Protein AF-A0A836XD04-F1 (afdb_monomer_lite)

Secondary structure (DSSP, 8-state):
--------SS-TTS---TTSTTTSS--EEEEEEEETTEEEEEEE-HHHHTS-EEEEE--

Radius of gyration: 12.73 Å; chains: 1; bounding box: 30×35×23 Å

Foldseek 3Di:
DDDDPLDAPPPPPDDFDCVDVQQNRHWDDWDWDQDPVFIKIKTAGPPRNPSHIDIDTDD

Sequence (59 aa):
MGSAPVGGDGNLSLIPDPENEWESQMVEYPSILEEAGGRRLFYCGNVYGKTGIGTATTA

pLDDT: mean 84.39, std 16.65, range [39.81, 97.12]

Structure (mmCIF, N/CA/C/O backbone):
data_AF-A0A836XD04-F1
#
_entry.id   AF-A0A836XD04-F1
#
loop_
_atom_site.group_PDB
_atom_site.id
_atom_site.type_symbol
_atom_site.label_atom_id
_atom_site.label_alt_id
_atom_site.label_comp_id
_atom_site.label_asym_id
_atom_site.label_entity_id
_atom_site.label_seq_id
_atom_site.pdbx_PDB_ins_code
_atom_site.Cartn_x
_atom_site.Cartn_y
_atom_site.Cartn_z
_atom_site.occupancy
_atom_site.B_iso_or_equiv
_atom_site.auth_seq_id
_atom_site.auth_comp_id
_atom_site.auth_asym_id
_atom_site.auth_atom_id
_atom_site.pdbx_PDB_model_num
ATOM 1 N N . MET A 1 1 ? 16.286 -26.938 -3.720 1.00 39.81 1 MET A N 1
ATOM 2 C CA . MET A 1 1 ? 16.703 -25.661 -3.110 1.00 39.81 1 MET A CA 1
ATOM 3 C C . MET A 1 1 ? 15.431 -25.001 -2.616 1.00 39.81 1 MET A C 1
ATOM 5 O O . MET A 1 1 ? 14.605 -24.653 -3.445 1.00 39.81 1 MET A O 1
ATOM 9 N N . GLY A 1 2 ? 15.195 -25.006 -1.303 1.00 42.81 2 GLY A N 1
ATOM 10 C CA . GLY A 1 2 ? 13.995 -24.406 -0.720 1.00 42.81 2 GLY A CA 1
ATOM 11 C C . GLY A 1 2 ? 14.171 -22.896 -0.666 1.00 42.81 2 GLY A C 1
ATOM 12 O O . GLY A 1 2 ? 15.127 -22.424 -0.056 1.00 42.81 2 GLY A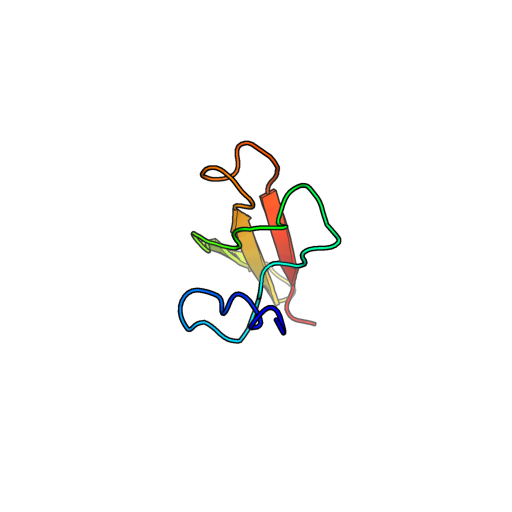 O 1
ATOM 13 N N . SER A 1 3 ? 13.302 -22.163 -1.354 1.00 51.88 3 SER A N 1
ATOM 14 C CA . SER A 1 3 ? 13.241 -20.707 -1.300 1.00 51.88 3 SER A CA 1
ATOM 15 C C . SER A 1 3 ? 12.926 -20.300 0.139 1.00 51.88 3 SER A C 1
ATOM 17 O O . SER A 1 3 ? 11.873 -20.656 0.663 1.00 51.88 3 SER A O 1
ATOM 19 N N . ALA A 1 4 ? 13.861 -19.624 0.805 1.00 52.94 4 ALA A N 1
ATOM 20 C CA . ALA A 1 4 ? 13.587 -19.006 2.095 1.00 52.94 4 ALA A CA 1
ATOM 21 C C . ALA A 1 4 ? 12.443 -17.990 1.923 1.00 52.94 4 ALA A C 1
ATOM 23 O O . ALA A 1 4 ? 12.390 -17.338 0.873 1.00 52.94 4 ALA A O 1
ATOM 24 N N . PRO A 1 5 ? 11.538 -17.835 2.907 1.00 53.50 5 PRO A N 1
ATOM 25 C CA . PRO A 1 5 ? 10.587 -16.738 2.868 1.00 53.50 5 PRO A CA 1
ATOM 26 C C . PRO A 1 5 ? 11.405 -15.447 2.818 1.00 53.50 5 PRO A C 1
ATOM 28 O O . PRO A 1 5 ? 12.317 -15.255 3.626 1.00 53.50 5 PRO A O 1
ATOM 31 N N . VAL A 1 6 ? 11.133 -14.611 1.818 1.00 58.34 6 VAL A N 1
ATOM 32 C CA . VAL A 1 6 ? 11.695 -13.264 1.727 1.00 58.34 6 VAL A CA 1
ATOM 33 C C . VAL A 1 6 ? 11.124 -12.511 2.920 1.00 58.34 6 VAL A C 1
ATOM 35 O O . VAL A 1 6 ? 9.992 -12.042 2.894 1.00 58.34 6 VAL A O 1
ATOM 38 N N . GLY A 1 7 ? 11.862 -12.527 4.027 1.00 52.75 7 GLY A N 1
ATOM 39 C CA . GLY A 1 7 ? 11.501 -11.776 5.213 1.00 52.75 7 GLY A CA 1
ATOM 40 C C . GLY A 1 7 ? 11.472 -10.304 4.835 1.00 52.75 7 GLY A C 1
ATOM 41 O O . GLY A 1 7 ? 12.469 -9.793 4.324 1.00 52.75 7 GLY A O 1
ATOM 42 N N . GLY A 1 8 ? 10.334 -9.648 5.075 1.00 58.28 8 GLY A N 1
ATOM 43 C CA . GLY A 1 8 ? 10.274 -8.189 5.130 1.00 58.28 8 GLY A CA 1
ATOM 44 C C . GLY A 1 8 ? 11.322 -7.641 6.105 1.00 58.28 8 GLY A C 1
ATOM 45 O O . GLY A 1 8 ? 11.955 -8.400 6.843 1.00 58.28 8 GLY A O 1
ATOM 46 N N . ASP A 1 9 ? 11.501 -6.325 6.123 1.00 60.62 9 ASP A N 1
ATOM 47 C CA . ASP A 1 9 ? 12.522 -5.568 6.872 1.00 60.62 9 ASP A CA 1
ATOM 48 C C . ASP A 1 9 ? 12.592 -5.790 8.406 1.00 60.62 9 ASP A C 1
ATOM 50 O O . ASP A 1 9 ? 13.362 -5.131 9.105 1.00 60.62 9 ASP A O 1
ATOM 54 N N . GLY A 1 10 ? 11.830 -6.737 8.951 1.00 56.06 10 GLY A N 1
ATOM 55 C CA . GLY A 1 10 ? 11.708 -7.031 10.374 1.00 56.06 10 GLY A CA 1
ATOM 56 C C . GLY A 1 10 ? 10.417 -6.488 10.982 1.00 56.06 10 GLY A C 1
ATOM 57 O O . GLY A 1 10 ? 10.110 -6.821 12.129 1.00 56.06 10 GLY A O 1
ATOM 58 N N . ASN A 1 11 ? 9.620 -5.722 10.230 1.00 55.09 11 ASN A N 1
ATOM 59 C CA . ASN A 1 11 ? 8.287 -5.307 10.642 1.00 55.09 11 ASN A CA 1
ATOM 60 C C . ASN A 1 11 ? 7.252 -6.404 10.326 1.00 55.09 11 ASN A C 1
ATOM 62 O O . ASN A 1 11 ? 6.635 -6.440 9.268 1.00 55.09 11 ASN A O 1
ATOM 66 N N . LEU A 1 12 ? 7.057 -7.327 11.273 1.00 61.03 12 LEU A N 1
ATOM 67 C CA . LEU A 1 12 ? 6.215 -8.530 11.126 1.00 61.03 12 LEU A CA 1
ATOM 68 C C . LEU A 1 12 ? 4.719 -8.285 10.848 1.00 61.03 12 LEU A C 1
ATOM 70 O O . LEU A 1 12 ? 3.986 -9.251 10.645 1.00 61.03 12 LEU A O 1
ATOM 74 N N . SER A 1 13 ? 4.239 -7.041 10.885 1.00 74.38 13 SER A N 1
ATOM 75 C CA . SER A 1 13 ? 2.798 -6.767 10.802 1.00 74.38 13 SER A CA 1
ATOM 76 C C . SER A 1 13 ? 2.252 -6.834 9.372 1.00 74.38 13 SER A C 1
ATOM 78 O O . SER A 1 13 ? 1.083 -7.162 9.194 1.00 74.38 13 SER A O 1
ATOM 80 N N . LEU A 1 14 ? 3.082 -6.540 8.365 1.00 81.38 14 LEU A N 1
ATOM 81 C CA . LEU A 1 14 ? 2.732 -6.596 6.944 1.00 81.38 14 LEU A CA 1
ATOM 82 C C . LEU A 1 14 ? 3.945 -7.095 6.159 1.00 81.38 14 LEU A C 1
ATOM 84 O O . LEU A 1 14 ? 4.989 -6.450 6.157 1.00 81.38 14 LEU A O 1
ATOM 88 N N . ILE A 1 15 ? 3.802 -8.247 5.508 1.00 89.94 15 ILE A N 1
ATOM 89 C CA . ILE A 1 15 ? 4.839 -8.830 4.655 1.00 89.94 15 ILE A CA 1
ATOM 90 C C . ILE A 1 15 ? 4.400 -8.784 3.189 1.00 89.94 15 ILE A C 1
ATOM 92 O O . ILE A 1 15 ? 3.200 -8.872 2.928 1.00 89.94 15 ILE A O 1
ATOM 96 N N . PRO A 1 16 ? 5.347 -8.687 2.240 1.00 91.81 16 PRO A N 1
ATOM 97 C CA . PRO A 1 16 ? 5.070 -8.893 0.823 1.00 91.81 16 PRO A CA 1
ATOM 98 C C . PRO A 1 16 ? 4.323 -10.206 0.571 1.00 91.81 16 PRO A C 1
ATOM 100 O O . PRO A 1 16 ? 4.736 -11.257 1.070 1.00 91.81 16 PRO A O 1
ATOM 103 N N . ASP A 1 17 ? 3.264 -10.153 -0.235 1.00 92.44 17 ASP A N 1
ATOM 104 C CA . ASP A 1 17 ? 2.592 -11.345 -0.748 1.00 92.44 17 ASP A CA 1
ATOM 105 C C . ASP A 1 17 ? 3.145 -11.682 -2.143 1.00 92.44 17 ASP A C 1
ATOM 107 O O . ASP A 1 17 ? 2.836 -10.972 -3.103 1.00 92.44 17 ASP A O 1
ATOM 111 N N . PRO A 1 18 ? 3.947 -12.752 -2.300 1.00 92.44 18 PRO A N 1
ATOM 112 C CA . PRO A 1 18 ? 4.547 -13.105 -3.584 1.00 92.44 18 PRO A CA 1
ATOM 113 C C . PRO A 1 18 ? 3.521 -13.458 -4.672 1.00 92.44 18 PRO A C 1
ATOM 115 O O . PRO A 1 18 ? 3.881 -13.437 -5.849 1.00 92.44 18 PRO A O 1
ATOM 118 N N . GLU A 1 19 ? 2.271 -13.774 -4.314 1.00 96.06 19 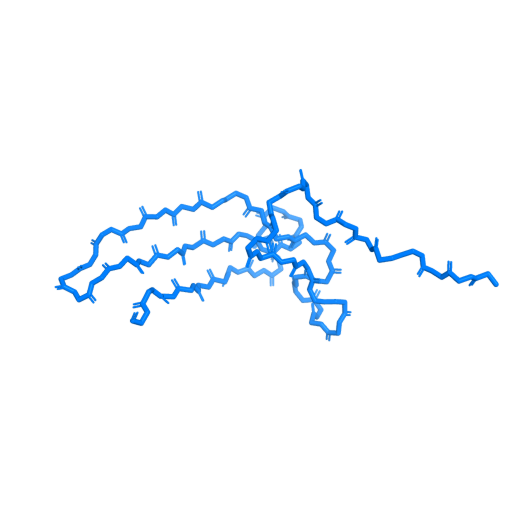GLU A N 1
ATOM 119 C CA . GLU A 1 19 ? 1.187 -14.015 -5.276 1.00 96.06 19 GLU A CA 1
ATOM 120 C C . GLU A 1 19 ? 0.532 -12.708 -5.759 1.00 96.06 19 GLU A C 1
ATOM 122 O O . GLU A 1 19 ? -0.187 -12.703 -6.761 1.00 96.06 19 GLU A O 1
ATOM 127 N N . ASN A 1 20 ? 0.816 -11.582 -5.098 1.00 94.38 20 ASN A N 1
ATOM 128 C CA . ASN A 1 20 ? 0.252 -10.277 -5.406 1.00 94.38 20 ASN A CA 1
ATOM 129 C C . ASN A 1 20 ? 1.259 -9.391 -6.152 1.00 94.38 20 ASN A C 1
ATOM 131 O O . ASN A 1 20 ? 2.133 -8.763 -5.555 1.00 94.38 20 ASN A O 1
ATOM 135 N N . GLU A 1 21 ? 1.142 -9.309 -7.481 1.00 95.88 21 GLU A N 1
ATOM 136 C CA . GLU A 1 21 ? 2.169 -8.711 -8.351 1.00 95.88 21 GLU A CA 1
ATOM 137 C C . GLU A 1 21 ? 2.644 -7.313 -7.912 1.00 95.88 21 GLU A C 1
ATOM 139 O O . GLU A 1 21 ? 3.842 -7.021 -7.992 1.00 95.88 21 GLU A O 1
ATOM 144 N N . TRP A 1 22 ? 1.747 -6.454 -7.415 1.00 96.62 22 TRP A N 1
ATOM 145 C CA . TRP A 1 22 ? 2.092 -5.069 -7.085 1.00 96.62 22 TRP A CA 1
ATOM 146 C C . TRP A 1 22 ? 2.855 -4.903 -5.762 1.00 96.62 22 TRP A C 1
ATOM 148 O O . TRP A 1 22 ? 3.579 -3.916 -5.621 1.00 96.62 22 TRP A O 1
ATOM 158 N N . GLU A 1 23 ? 2.754 -5.851 -4.831 1.00 94.81 23 GLU A N 1
ATOM 159 C CA . GLU A 1 23 ? 3.447 -5.837 -3.528 1.00 94.81 23 GLU A CA 1
ATOM 160 C C . GLU A 1 23 ? 4.345 -7.065 -3.305 1.00 94.81 23 GLU A C 1
ATOM 162 O O . GLU A 1 23 ? 4.889 -7.251 -2.224 1.00 94.81 23 GLU A O 1
ATOM 167 N N . SER A 1 24 ? 4.546 -7.883 -4.341 1.00 94.75 24 SER A N 1
ATOM 168 C CA . SER A 1 24 ? 5.236 -9.183 -4.293 1.00 94.75 24 SER A CA 1
ATOM 169 C C . SER A 1 24 ? 6.676 -9.193 -3.787 1.00 94.75 24 SER A C 1
ATOM 171 O O . SER A 1 24 ? 7.211 -10.261 -3.485 1.00 94.75 24 SER A O 1
ATOM 173 N N . GLN A 1 25 ? 7.334 -8.038 -3.709 1.00 93.00 25 GLN A N 1
ATOM 174 C CA . GLN A 1 25 ? 8.730 -7.925 -3.287 1.00 93.00 25 GLN A CA 1
ATOM 175 C C . GLN A 1 25 ? 8.905 -6.993 -2.087 1.00 93.00 25 GLN A C 1
ATOM 177 O O . GLN A 1 25 ? 9.846 -7.179 -1.318 1.00 93.00 25 GLN A O 1
ATOM 182 N N . MET A 1 26 ? 8.051 -5.976 -1.941 1.00 89.81 26 MET A N 1
ATOM 183 C CA . MET A 1 26 ? 8.181 -4.928 -0.932 1.00 89.81 26 MET A CA 1
ATOM 184 C C . MET A 1 26 ? 6.818 -4.431 -0.453 1.00 89.81 26 MET A C 1
ATOM 186 O O . MET A 1 26 ? 5.930 -4.149 -1.256 1.00 89.81 26 MET A O 1
ATOM 190 N N . VAL A 1 27 ? 6.735 -4.230 0.861 1.00 92.06 27 VAL A N 1
ATOM 191 C CA . VAL A 1 27 ? 5.674 -3.514 1.571 1.00 92.06 27 VAL A CA 1
ATOM 192 C C . VAL A 1 27 ? 6.372 -2.565 2.535 1.00 92.06 27 VAL A C 1
ATOM 194 O O . VAL A 1 27 ? 6.964 -3.011 3.509 1.00 92.06 27 VAL A O 1
ATOM 197 N N . GLU A 1 28 ? 6.387 -1.272 2.219 1.00 90.88 28 GLU A N 1
ATOM 198 C CA . GLU A 1 28 ? 7.306 -0.323 2.858 1.00 90.88 28 GLU A CA 1
ATOM 199 C C . GLU A 1 28 ? 6.732 1.089 2.987 1.00 90.88 28 GLU A C 1
ATOM 201 O O . GLU A 1 28 ? 5.685 1.426 2.428 1.00 90.88 28 GLU A O 1
ATOM 206 N N . TYR A 1 29 ? 7.468 1.941 3.704 1.00 92.38 29 TYR A N 1
ATOM 207 C CA . TYR A 1 29 ? 7.183 3.374 3.852 1.00 92.38 29 TYR A CA 1
ATOM 208 C C . TYR A 1 29 ? 5.777 3.662 4.409 1.00 92.38 29 TYR A C 1
ATOM 210 O O . TYR A 1 29 ? 4.979 4.352 3.764 1.00 92.38 29 TYR A O 1
ATOM 218 N N . PRO A 1 30 ? 5.450 3.140 5.605 1.00 92.25 30 PRO A N 1
ATOM 219 C CA . PRO A 1 30 ? 4.129 3.316 6.182 1.00 92.25 30 PRO A CA 1
ATOM 220 C C . PRO A 1 30 ? 3.845 4.782 6.532 1.00 92.25 30 PRO A C 1
ATOM 222 O O . PRO A 1 30 ? 4.692 5.495 7.072 1.00 92.25 30 PRO A O 1
ATOM 225 N N . SER A 1 31 ? 2.605 5.208 6.297 1.00 94.31 31 SER A N 1
ATOM 226 C CA . SER A 1 31 ? 2.050 6.474 6.774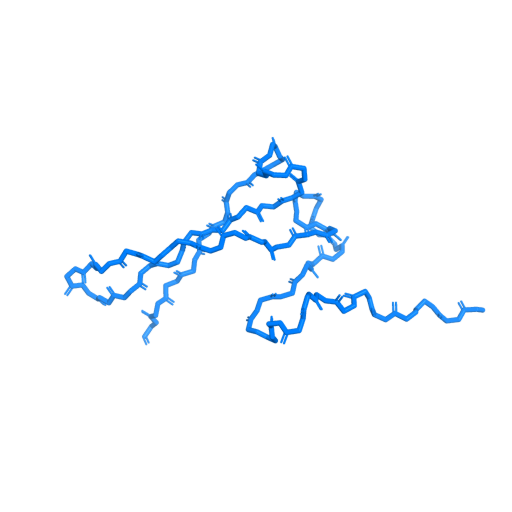 1.00 94.31 31 SER A CA 1
ATOM 227 C C . SER A 1 31 ? 0.721 6.214 7.475 1.00 94.31 31 SER A C 1
ATOM 229 O O . SER A 1 31 ? -0.161 5.571 6.909 1.00 94.31 31 SER A O 1
ATOM 231 N N . ILE A 1 32 ? 0.577 6.679 8.717 1.00 94.25 32 ILE A N 1
ATOM 232 C CA . ILE A 1 32 ? -0.642 6.490 9.514 1.00 94.25 32 ILE A CA 1
ATOM 233 C C . ILE A 1 32 ? -1.436 7.794 9.541 1.00 94.25 32 ILE A C 1
ATOM 235 O O . ILE A 1 32 ? -0.895 8.852 9.863 1.00 94.25 32 ILE A O 1
ATOM 239 N N . LEU A 1 33 ? -2.731 7.687 9.258 1.00 95.38 33 LEU A N 1
ATOM 240 C CA . LEU A 1 33 ? -3.728 8.733 9.427 1.00 95.38 33 LEU A CA 1
ATOM 241 C C . LEU A 1 33 ? -4.712 8.334 10.533 1.00 95.38 33 LEU A C 1
ATOM 243 O O . LEU A 1 33 ? -5.214 7.210 10.560 1.00 95.38 33 LEU A O 1
ATOM 247 N N . GLU A 1 34 ? -5.007 9.273 11.427 1.00 95.69 34 GLU A N 1
ATOM 248 C CA . GLU A 1 34 ? -6.102 9.149 12.391 1.00 95.69 34 GLU A CA 1
ATOM 249 C C . GLU A 1 34 ? -7.420 9.549 11.702 1.00 95.69 34 GLU A C 1
ATOM 251 O O . GLU A 1 34 ? -7.544 10.648 11.157 1.00 95.69 34 GLU A O 1
ATOM 256 N N . GLU A 1 35 ? -8.407 8.659 11.722 1.00 92.38 35 GLU A N 1
ATOM 257 C CA . GLU A 1 35 ? -9.763 8.866 11.212 1.00 92.38 35 GLU A CA 1
ATOM 258 C C . GLU A 1 35 ? -10.767 8.799 12.377 1.00 92.38 35 GLU A C 1
ATOM 260 O O . GLU A 1 35 ? -10.497 8.224 13.430 1.00 92.38 35 GLU A O 1
ATOM 265 N N . ALA A 1 36 ? -11.972 9.357 12.206 1.00 87.31 36 ALA A N 1
ATOM 266 C CA . ALA A 1 36 ? -12.979 9.395 13.277 1.00 87.31 36 ALA A CA 1
ATOM 267 C C . ALA A 1 36 ? -13.379 8.001 13.817 1.00 87.31 36 ALA A C 1
ATOM 269 O O . ALA A 1 36 ? -13.899 7.902 14.926 1.00 87.31 36 ALA A O 1
ATOM 270 N N . GLY A 1 37 ? -13.151 6.942 13.031 1.00 88.62 37 GLY A N 1
ATOM 271 C CA . GLY A 1 37 ? -13.460 5.552 13.370 1.00 88.62 37 GLY A CA 1
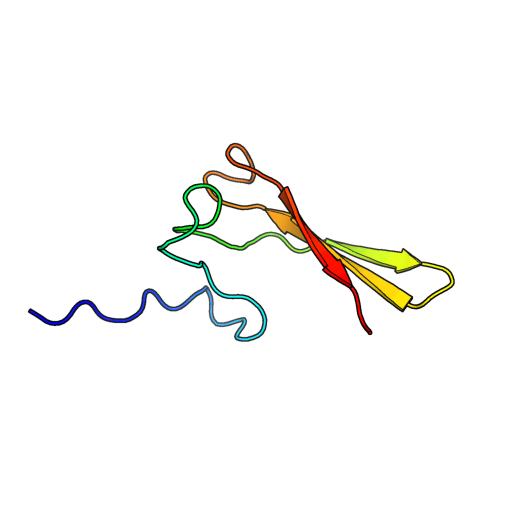ATOM 272 C C . GLY A 1 37 ? -12.244 4.663 13.640 1.00 88.62 37 GLY A C 1
ATOM 273 O O . GLY A 1 37 ? -12.421 3.456 13.738 1.00 88.62 37 GLY A O 1
ATOM 274 N N . GLY A 1 38 ? -11.029 5.216 13.729 1.00 91.94 38 GLY A N 1
ATOM 275 C CA . GLY A 1 38 ? -9.817 4.433 13.977 1.00 91.94 38 GLY A CA 1
ATOM 276 C C . GLY A 1 38 ? -8.605 4.947 13.211 1.00 91.94 38 GLY A C 1
ATOM 277 O O . GLY A 1 38 ? -8.553 6.100 12.798 1.00 91.94 38 GLY A O 1
ATOM 278 N N . ARG A 1 39 ? -7.615 4.081 13.011 1.00 94.38 39 ARG A N 1
ATOM 279 C CA . ARG A 1 39 ? -6.389 4.408 12.280 1.00 94.38 39 ARG A CA 1
ATOM 280 C C . ARG A 1 39 ? -6.392 3.754 10.915 1.00 94.38 39 ARG A C 1
ATOM 282 O O . ARG A 1 39 ? -6.710 2.570 10.785 1.00 94.38 39 ARG A O 1
ATOM 289 N N . ARG A 1 40 ? -5.951 4.513 9.919 1.00 94.69 40 ARG A N 1
ATOM 290 C CA . ARG A 1 40 ? -5.672 4.021 8.577 1.00 94.69 40 ARG A CA 1
ATOM 291 C C . ARG A 1 40 ? -4.179 4.082 8.312 1.00 94.69 40 ARG A C 1
ATOM 293 O O . ARG A 1 40 ? -3.563 5.134 8.435 1.00 94.69 40 ARG A O 1
ATOM 300 N N . LEU A 1 41 ? -3.612 2.955 7.921 1.00 93.88 41 LEU A N 1
ATOM 301 C CA . LEU A 1 41 ? -2.264 2.859 7.388 1.00 93.88 41 LEU A CA 1
ATOM 302 C C . LEU A 1 41 ? -2.337 2.940 5.860 1.00 93.88 41 LEU A C 1
ATOM 304 O O . LEU A 1 41 ? -3.167 2.271 5.244 1.00 93.88 41 LEU A O 1
ATOM 308 N N . PHE A 1 42 ? -1.446 3.716 5.260 1.00 95.25 42 PHE A N 1
ATOM 309 C CA . PHE A 1 42 ? -1.070 3.634 3.854 1.00 95.25 42 PHE A CA 1
ATOM 310 C C . PHE A 1 42 ? 0.352 3.099 3.750 1.00 95.25 42 PHE A C 1
ATOM 312 O O . PHE A 1 42 ? 1.191 3.427 4.589 1.00 95.25 42 PHE A O 1
ATOM 319 N N . TYR A 1 43 ? 0.632 2.305 2.724 1.00 94.25 43 TYR A N 1
ATOM 320 C CA . TYR A 1 43 ? 1.966 1.765 2.480 1.00 94.25 43 TYR A CA 1
ATOM 321 C C . TYR A 1 43 ? 2.235 1.625 0.983 1.00 94.25 43 TYR A C 1
ATOM 323 O O . TYR A 1 43 ? 1.313 1.506 0.173 1.00 94.25 43 TYR A O 1
ATOM 331 N N . CYS A 1 44 ? 3.508 1.649 0.612 1.00 95.69 44 CYS A N 1
ATOM 332 C CA . CYS A 1 44 ? 3.948 1.455 -0.760 1.00 95.69 44 CYS A CA 1
ATOM 333 C C . CYS A 1 44 ? 4.167 -0.027 -1.057 1.00 95.69 44 CYS A C 1
ATOM 335 O O . CYS A 1 44 ? 4.791 -0.725 -0.259 1.00 95.69 44 CYS A O 1
ATOM 337 N N . GLY A 1 45 ? 3.723 -0.469 -2.236 1.00 94.25 45 GLY A N 1
ATOM 338 C CA . GLY A 1 45 ? 4.194 -1.712 -2.840 1.00 94.25 45 GLY A CA 1
ATOM 339 C C . GLY A 1 45 ? 5.567 -1.542 -3.503 1.00 94.25 45 GLY A C 1
ATOM 340 O O . GLY A 1 45 ? 6.331 -0.615 -3.202 1.00 94.25 45 GLY A O 1
ATOM 341 N N . ASN A 1 46 ? 5.864 -2.409 -4.470 1.00 95.00 46 ASN A N 1
ATOM 342 C CA . ASN A 1 46 ? 7.151 -2.458 -5.166 1.00 95.00 46 ASN A CA 1
ATOM 343 C C . ASN A 1 46 ? 7.573 -1.104 -5.778 1.00 95.00 46 ASN A C 1
ATOM 345 O O . ASN A 1 46 ? 6.763 -0.266 -6.188 1.00 95.00 46 ASN A O 1
ATOM 349 N N . VAL A 1 47 ? 8.892 -0.914 -5.904 1.00 94.88 47 VAL A N 1
ATOM 350 C CA . VAL A 1 47 ? 9.502 0.233 -6.602 1.00 94.88 47 VAL A CA 1
ATOM 351 C C . V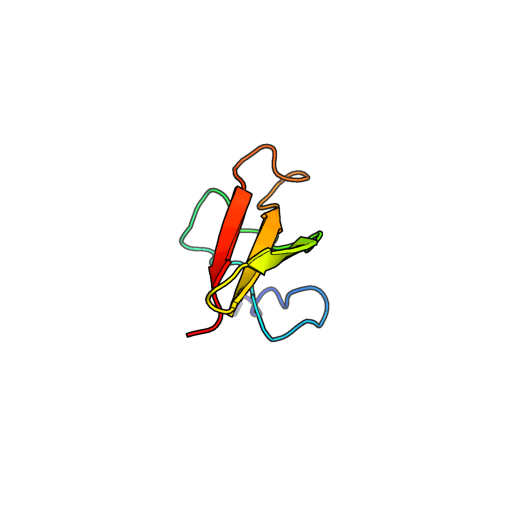AL A 1 47 ? 8.996 1.573 -6.042 1.00 94.88 47 VAL A C 1
ATOM 353 O O . VAL A 1 47 ? 8.539 2.441 -6.785 1.00 94.88 47 VAL A O 1
ATOM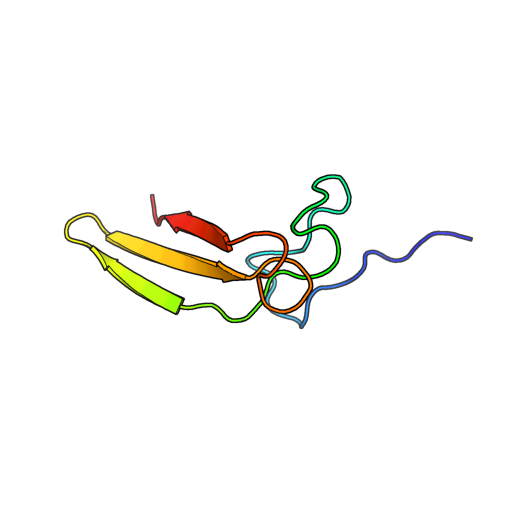 356 N N . TYR A 1 48 ? 9.062 1.733 -4.716 1.00 92.88 48 TYR A N 1
ATOM 357 C CA . TYR A 1 48 ? 8.638 2.954 -4.015 1.00 92.88 48 TYR A CA 1
ATOM 358 C C . TYR A 1 48 ? 7.180 3.346 -4.323 1.00 92.88 48 TYR A C 1
ATOM 360 O O . TYR A 1 48 ? 6.869 4.520 -4.516 1.00 92.88 48 TYR A O 1
ATOM 368 N N . GLY A 1 49 ? 6.291 2.353 -4.426 1.00 93.81 49 GLY A N 1
ATOM 369 C CA . GLY A 1 49 ? 4.867 2.566 -4.687 1.00 93.81 49 GLY A CA 1
ATOM 370 C C . GLY A 1 49 ? 4.505 2.781 -6.159 1.00 93.81 49 GLY A C 1
ATOM 371 O O . GLY A 1 49 ? 3.343 3.041 -6.465 1.00 93.81 49 GLY A O 1
ATOM 372 N N . LYS A 1 50 ? 5.452 2.640 -7.099 1.00 96.94 50 LYS A N 1
ATOM 373 C CA . LYS A 1 50 ? 5.168 2.750 -8.544 1.00 96.94 50 LYS A CA 1
ATOM 374 C C . LYS A 1 50 ? 4.158 1.702 -9.021 1.00 96.94 50 LYS A C 1
ATOM 376 O O . LYS A 1 50 ? 3.435 1.952 -9.982 1.00 96.94 50 LYS A O 1
ATOM 381 N N . THR A 1 51 ? 4.144 0.527 -8.398 1.00 97.12 51 THR A N 1
ATOM 382 C CA . THR A 1 51 ? 3.233 -0.571 -8.749 1.00 97.12 51 THR A CA 1
ATOM 383 C C . THR A 1 51 ? 1.899 -0.500 -8.014 1.00 97.12 51 THR A C 1
ATOM 385 O O . THR A 1 51 ? 0.929 -1.080 -8.491 1.00 97.12 51 THR A O 1
ATOM 388 N N . GLY A 1 52 ? 1.821 0.220 -6.893 1.00 96.88 52 GLY A N 1
ATOM 389 C CA . GLY A 1 52 ? 0.589 0.379 -6.130 1.00 96.88 52 GLY A CA 1
ATOM 390 C C . GLY A 1 52 ? 0.812 0.910 -4.717 1.00 96.88 52 GLY A C 1
ATOM 391 O O . GLY A 1 52 ? 1.924 0.883 -4.184 1.00 96.88 52 GLY A O 1
ATOM 392 N N . ILE A 1 53 ? -0.284 1.382 -4.123 1.00 96.25 53 ILE A N 1
ATOM 393 C CA . ILE A 1 53 ? -0.370 1.836 -2.735 1.00 96.25 53 ILE A CA 1
ATOM 394 C C . ILE A 1 53 ? -1.471 1.026 -2.054 1.00 96.25 53 ILE A C 1
ATOM 396 O O . ILE A 1 53 ? -2.604 0.997 -2.540 1.00 96.25 53 ILE A O 1
ATOM 400 N N . GLY A 1 54 ? -1.137 0.387 -0.937 1.00 94.81 54 GLY A N 1
ATOM 401 C CA . GLY A 1 54 ? -2.079 -0.373 -0.126 1.00 94.81 54 GLY A CA 1
ATOM 402 C C . GLY A 1 54 ? -2.623 0.431 1.045 1.00 94.81 54 GLY A C 1
ATOM 403 O O . GLY A 1 54 ? -2.087 1.479 1.421 1.00 94.81 54 GLY A O 1
ATOM 404 N N . THR A 1 55 ? -3.696 -0.080 1.648 1.00 95.00 55 THR A N 1
ATOM 405 C CA . THR A 1 55 ? -4.231 0.465 2.893 1.00 95.00 55 THR A CA 1
ATOM 406 C C . THR A 1 55 ? -4.713 -0.632 3.830 1.00 95.00 55 THR A C 1
ATOM 408 O O . THR A 1 55 ? -5.267 -1.636 3.390 1.00 95.00 55 THR A O 1
ATOM 411 N N . ALA A 1 56 ? -4.514 -0.419 5.128 1.00 93.00 56 ALA A N 1
ATOM 412 C CA . ALA A 1 56 ? -5.042 -1.261 6.191 1.00 93.00 56 ALA A CA 1
ATOM 413 C C . ALA A 1 56 ? -5.737 -0.381 7.235 1.00 93.00 56 ALA A C 1
ATOM 415 O O . ALA A 1 56 ? -5.310 0.746 7.495 1.00 93.00 56 ALA A O 1
ATOM 416 N N . THR A 1 57 ? -6.803 -0.889 7.843 1.00 92.31 57 THR A N 1
ATOM 417 C CA . THR A 1 57 ? -7.562 -0.183 8.880 1.00 92.31 57 THR A CA 1
ATOM 418 C C . THR A 1 57 ? -7.521 -0.967 10.178 1.00 92.31 57 THR A C 1
ATOM 420 O O . THR A 1 57 ? -7.577 -2.196 10.163 1.00 92.31 57 THR A O 1
ATOM 423 N N . THR A 1 58 ? -7.481 -0.271 11.310 1.00 85.62 58 THR A N 1
ATOM 424 C CA . THR A 1 58 ? -7.804 -0.900 12.594 1.00 85.62 58 THR A CA 1
ATOM 425 C C . THR A 1 58 ? -9.295 -1.227 12.611 1.00 85.62 58 THR A C 1
ATOM 427 O O . THR A 1 58 ? -10.103 -0.312 12.448 1.00 85.62 58 THR A O 1
ATOM 430 N N . ALA A 1 59 ? -9.647 -2.503 12.764 1.00 63.78 59 ALA A N 1
ATOM 431 C CA . ALA A 1 59 ? -11.009 -2.923 13.091 1.00 63.78 59 ALA A CA 1
ATOM 432 C C . ALA A 1 59 ? -11.255 -2.822 14.602 1.00 63.78 59 ALA A C 1
ATOM 434 O O . ALA A 1 59 ? -10.286 -3.055 15.363 1.00 63.78 59 ALA A O 1
#